Protein AF-E4Q1K4-F1 (afdb_monomer)

Solvent-accessible surface area (backbone atoms only — not comparable to full-atom values): 5728 Å² total; per-residue (Å²): 130,86,82,84,76,69,76,49,80,59,90,52,91,48,26,57,65,29,18,50,51,29,20,53,36,44,68,74,74,39,86,54,59,48,70,61,41,31,64,62,24,61,46,48,97,91,20,64,50,73,68,20,52,51,48,39,43,64,72,75,38,76,85,77,63,86,85,58,66,66,56,54,53,53,54,48,52,77,73,65,75,74,82,67,69,68,65,64,56,70,78,72,115

Mean predicted aligned error: 10.85 Å

InterPro domains:
  IPR005074 Peptidase C39, bacteriocin processing [PF03412] (5-61)

Secondary structure (DSSP, 8-state):
-------PPPSSGGGHHHHHHHHHHHHTT----HHHHHHHHT-BTTB--HHHHHHHHHHH-GGG-SSSHHHHHHHHHHHH----THHHHHT--

Sequence (93 aa):
MRRRYYCVKQHDITDCAAASIATICLQYGKEVSIAKIREIAGTDRFGTTAYGIVKVVEHFGTLLIVENLFYIIIFYYNNYGEGDQTFLNLYKA

Structure (mmCIF, N/CA/C/O backbone):
data_AF-E4Q1K4-F1
#
_entry.id   AF-E4Q1K4-F1
#
loop_
_atom_site.group_PDB
_atom_site.id
_atom_site.type_symbol
_atom_site.label_atom_id
_atom_site.label_alt_id
_atom_site.label_comp_id
_atom_site.label_asym_id
_atom_site.label_entity_id
_atom_site.label_seq_id
_atom_site.pdbx_PDB_ins_code
_atom_site.Cartn_x
_atom_site.Cartn_y
_atom_site.Cartn_z
_atom_site.occupancy
_atom_site.B_iso_or_equiv
_atom_site.auth_seq_id
_atom_site.auth_comp_id
_atom_site.auth_asym_id
_atom_site.auth_atom_id
_atom_site.pdbx_PDB_model_num
ATOM 1 N N . MET A 1 1 ? -10.784 -12.006 26.725 1.00 43.88 1 MET A N 1
AT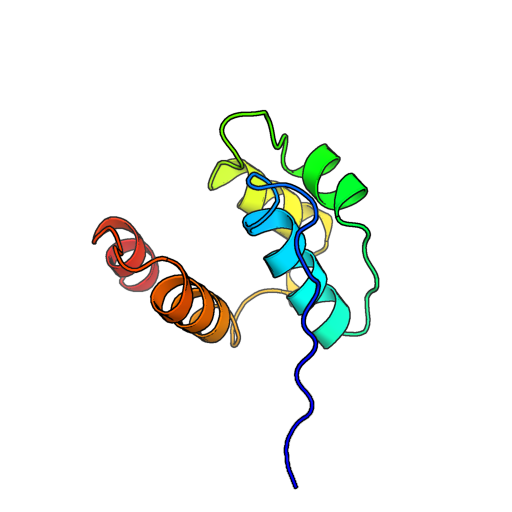OM 2 C CA . MET A 1 1 ? -11.542 -11.458 25.576 1.00 43.88 1 MET A CA 1
ATOM 3 C C . MET A 1 1 ? -10.619 -11.499 24.355 1.00 43.88 1 MET A C 1
ATOM 5 O O . MET A 1 1 ? -9.549 -10.910 24.431 1.00 43.88 1 MET A O 1
ATOM 9 N N . ARG A 1 2 ? -10.924 -12.269 23.294 1.00 49.00 2 ARG A N 1
ATOM 10 C CA . ARG A 1 2 ? -10.063 -12.310 22.089 1.00 49.00 2 ARG A CA 1
ATOM 11 C C . ARG A 1 2 ? -10.122 -10.940 21.404 1.00 49.00 2 ARG A C 1
ATOM 13 O O . ARG A 1 2 ? -11.215 -10.512 21.039 1.00 49.00 2 ARG A O 1
ATOM 20 N N . ARG A 1 3 ? -8.983 -10.255 21.243 1.00 57.59 3 ARG A N 1
ATOM 21 C CA . ARG A 1 3 ? -8.905 -9.060 20.386 1.00 57.59 3 ARG A CA 1
ATOM 22 C C . ARG A 1 3 ? -9.220 -9.501 18.954 1.00 57.59 3 ARG A C 1
ATOM 24 O O . ARG A 1 3 ? -8.627 -10.463 18.470 1.00 57.59 3 ARG A O 1
ATOM 31 N N . ARG A 1 4 ? -10.193 -8.857 18.306 1.00 66.00 4 ARG A N 1
ATOM 32 C CA . ARG A 1 4 ? -10.436 -9.051 16.872 1.00 66.00 4 ARG A CA 1
ATOM 33 C C . ARG A 1 4 ? -9.425 -8.184 16.132 1.00 66.00 4 ARG A C 1
ATOM 35 O O . ARG A 1 4 ? -9.465 -6.967 16.269 1.00 66.00 4 ARG A O 1
ATOM 42 N N . TYR A 1 5 ? -8.508 -8.825 15.422 1.00 76.00 5 TYR A N 1
ATOM 43 C CA . TYR A 1 5 ? -7.578 -8.148 14.528 1.00 76.00 5 TYR A CA 1
ATOM 44 C C . TYR A 1 5 ? -8.244 -7.988 13.168 1.00 76.00 5 TYR A C 1
ATOM 46 O O . TYR A 1 5 ? -8.889 -8.923 12.683 1.00 76.00 5 TYR A O 1
ATOM 54 N N . TYR A 1 6 ? -8.099 -6.813 12.562 1.00 79.44 6 TYR A N 1
ATOM 55 C CA . TYR A 1 6 ? -8.469 -6.645 11.165 1.00 79.44 6 TYR A CA 1
ATOM 56 C C . TYR A 1 6 ? -7.482 -7.409 10.278 1.00 79.44 6 TYR A C 1
ATOM 58 O O . TYR A 1 6 ? -6.313 -7.573 10.622 1.00 79.44 6 TYR A O 1
ATOM 66 N N . CYS A 1 7 ? -7.967 -7.911 9.148 1.00 81.88 7 CYS A N 1
ATOM 67 C CA . CYS A 1 7 ? -7.148 -8.569 8.139 1.00 81.88 7 CYS A CA 1
ATOM 68 C C . CYS A 1 7 ? -7.784 -8.314 6.776 1.00 81.88 7 CYS A C 1
ATOM 70 O O . CYS A 1 7 ? -8.882 -8.800 6.493 1.00 81.88 7 CYS A O 1
ATOM 72 N N . VAL 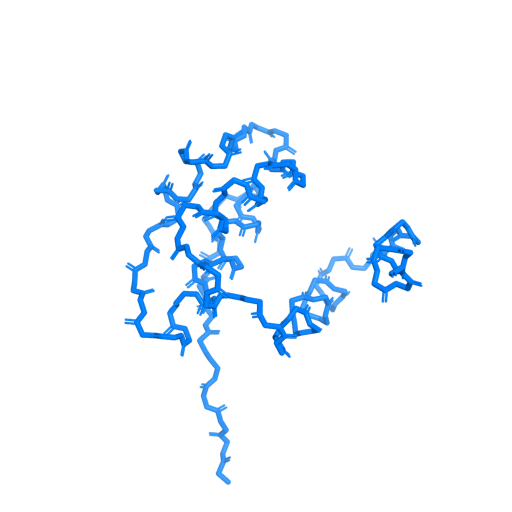A 1 8 ? -7.107 -7.521 5.952 1.00 83.06 8 VAL A N 1
ATOM 73 C CA . VAL A 1 8 ? -7.489 -7.282 4.562 1.00 83.06 8 VAL A CA 1
ATOM 74 C C . VAL A 1 8 ? -6.809 -8.345 3.706 1.00 83.06 8 VAL A C 1
ATOM 76 O O . VAL A 1 8 ? -5.590 -8.499 3.745 1.00 83.06 8 VAL A O 1
ATOM 79 N N . LYS A 1 9 ? -7.598 -9.106 2.944 1.00 84.56 9 LYS A N 1
ATOM 80 C CA . LYS A 1 9 ? -7.066 -10.136 2.045 1.00 84.56 9 LYS A CA 1
ATOM 81 C C . LYS A 1 9 ? -6.483 -9.486 0.793 1.00 84.56 9 LYS A C 1
ATOM 83 O O . LYS A 1 9 ? -7.121 -8.619 0.202 1.00 84.56 9 LYS A O 1
ATOM 88 N N . GLN A 1 10 ? -5.301 -9.932 0.378 1.00 86.69 10 GLN A N 1
ATOM 89 C CA . GLN A 1 10 ? -4.732 -9.547 -0.913 1.00 86.69 10 GLN A CA 1
ATOM 90 C C . GLN A 1 10 ? -5.548 -10.154 -2.064 1.00 86.69 10 GLN A C 1
ATOM 92 O O . GLN A 1 10 ? -6.046 -11.277 -1.950 1.00 86.69 10 GLN A O 1
ATOM 97 N N . HIS A 1 11 ? -5.687 -9.408 -3.160 1.00 84.31 11 HIS A N 1
ATOM 98 C CA . HIS A 1 11 ? -6.364 -9.873 -4.376 1.00 84.31 11 HIS A CA 1
ATOM 99 C C . HIS A 1 11 ? -5.369 -10.341 -5.442 1.00 84.31 11 HIS A C 1
ATOM 101 O O . HIS A 1 11 ? -5.662 -11.280 -6.176 1.00 84.31 11 HIS A O 1
ATOM 107 N N . ASP A 1 12 ? -4.191 -9.718 -5.486 1.00 88.88 12 ASP A N 1
ATOM 108 C CA . ASP A 1 12 ? -3.070 -10.068 -6.356 1.00 88.88 12 ASP A CA 1
ATOM 109 C C . ASP A 1 12 ? -1.875 -10.563 -5.520 1.00 88.88 12 ASP A C 1
ATOM 111 O O . ASP A 1 12 ? -1.749 -10.239 -4.333 1.00 88.88 12 ASP A O 1
ATOM 115 N N . ILE A 1 13 ? -0.964 -11.321 -6.131 1.00 86.94 13 ILE A N 1
ATOM 116 C CA . ILE A 1 13 ? 0.301 -11.724 -5.505 1.00 86.94 13 ILE A CA 1
ATOM 117 C C . ILE A 1 13 ? 1.159 -10.501 -5.150 1.00 86.94 13 ILE A C 1
ATOM 119 O O . ILE A 1 13 ? 1.827 -10.498 -4.118 1.00 86.94 13 ILE A O 1
ATOM 123 N N . THR A 1 14 ? 1.074 -9.426 -5.941 1.00 88.38 14 THR A N 1
ATOM 124 C CA . THR A 1 14 ? 1.843 -8.186 -5.734 1.00 88.38 14 THR A CA 1
ATOM 125 C C . THR A 1 14 ? 1.295 -7.292 -4.619 1.00 88.38 14 THR A C 1
ATOM 127 O O . THR A 1 14 ? 1.940 -6.315 -4.235 1.00 88.38 14 THR A O 1
ATOM 130 N N . ASP A 1 15 ? 0.110 -7.604 -4.087 1.00 88.88 15 ASP A N 1
ATOM 131 C CA . ASP A 1 15 ? -0.630 -6.729 -3.169 1.00 88.88 15 ASP A CA 1
ATOM 132 C C . ASP A 1 15 ? -0.293 -6.942 -1.696 1.00 88.88 15 ASP A C 1
ATOM 134 O O . ASP A 1 15 ? -0.948 -6.360 -0.833 1.00 88.88 15 ASP A O 1
ATOM 138 N N . CYS A 1 16 ? 0.722 -7.742 -1.371 1.00 85.62 16 CYS A N 1
ATOM 139 C CA . CYS A 1 16 ? 1.079 -8.035 0.017 1.00 85.62 16 CYS A CA 1
ATOM 140 C C . CYS A 1 16 ? 1.341 -6.754 0.839 1.00 85.62 16 CYS A C 1
ATOM 142 O O . CYS A 1 16 ? 0.825 -6.612 1.953 1.00 85.62 16 CYS A O 1
ATOM 144 N N . ALA A 1 17 ? 2.057 -5.778 0.270 1.00 84.06 17 ALA A N 1
ATOM 145 C CA . ALA A 1 17 ? 2.321 -4.489 0.908 1.00 84.06 17 ALA A CA 1
ATOM 146 C C . ALA A 1 17 ? 1.044 -3.641 1.037 1.00 84.06 17 ALA A C 1
ATOM 148 O O . ALA A 1 17 ? 0.751 -3.110 2.109 1.00 84.06 17 ALA A O 1
ATOM 149 N N . ALA A 1 18 ? 0.244 -3.563 -0.028 1.00 89.75 18 ALA A N 1
ATOM 150 C CA . ALA A 1 18 ? -0.986 -2.778 -0.044 1.00 89.75 18 ALA A CA 1
ATOM 151 C C . ALA A 1 18 ? -2.047 -3.325 0.927 1.00 89.75 18 ALA A C 1
ATOM 153 O O . ALA A 1 18 ? -2.663 -2.559 1.664 1.00 89.75 18 ALA A O 1
ATOM 154 N N . ALA A 1 19 ? -2.212 -4.647 0.995 1.00 87.75 19 ALA A N 1
ATOM 155 C CA . ALA A 1 19 ? -3.112 -5.315 1.932 1.00 87.75 19 ALA A CA 1
ATOM 156 C C . ALA A 1 19 ? -2.658 -5.148 3.393 1.00 87.75 19 ALA A C 1
ATOM 158 O O . ALA A 1 19 ? -3.484 -4.930 4.284 1.00 87.75 19 ALA A O 1
ATOM 159 N N . SER A 1 20 ? -1.344 -5.186 3.641 1.00 86.75 20 SER A N 1
ATOM 160 C CA . SER A 1 20 ? -0.782 -4.936 4.972 1.00 86.75 20 SER A CA 1
ATOM 161 C C . SER A 1 20 ? -1.079 -3.510 5.430 1.00 86.75 20 SER A C 1
ATOM 163 O O . SER A 1 20 ? -1.611 -3.311 6.519 1.00 86.75 20 SER A O 1
ATOM 165 N N . ILE A 1 21 ? -0.830 -2.516 4.575 1.00 86.62 21 ILE A N 1
ATOM 166 C CA . ILE A 1 21 ? -1.112 -1.113 4.894 1.00 86.62 21 ILE A CA 1
ATOM 167 C C . ILE A 1 21 ? -2.614 -0.887 5.090 1.00 86.62 21 ILE A C 1
ATOM 169 O O . ILE A 1 21 ? -3.003 -0.277 6.082 1.00 86.62 21 ILE A O 1
ATOM 173 N N . ALA A 1 22 ? -3.465 -1.4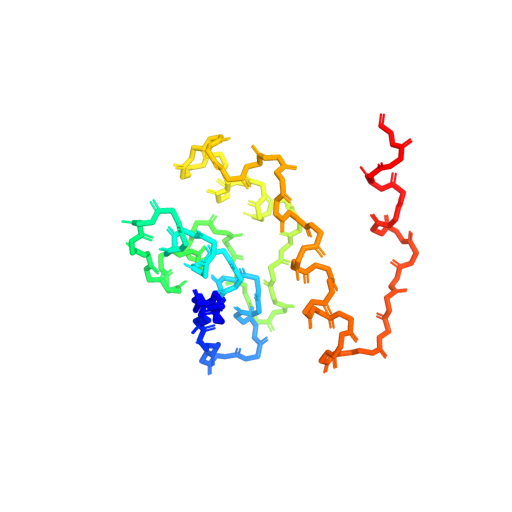42 4.220 1.00 88.75 22 ALA A N 1
ATOM 174 C CA . ALA A 1 22 ? -4.920 -1.361 4.365 1.00 88.75 22 ALA A CA 1
ATOM 175 C C . ALA A 1 22 ? -5.397 -1.946 5.703 1.00 88.75 22 ALA A C 1
ATOM 177 O O . ALA A 1 22 ? -6.262 -1.370 6.360 1.00 88.75 22 ALA A O 1
ATOM 178 N N . THR A 1 23 ? -4.797 -3.057 6.141 1.00 85.06 23 THR A N 1
ATOM 179 C CA . THR A 1 23 ? -5.091 -3.680 7.437 1.00 85.06 23 THR A CA 1
ATOM 180 C C . THR A 1 23 ? -4.747 -2.758 8.602 1.00 85.06 23 THR A C 1
ATOM 182 O O . THR A 1 23 ? -5.550 -2.610 9.524 1.00 85.06 23 THR A O 1
ATOM 185 N N . ILE A 1 24 ? -3.582 -2.106 8.559 1.00 82.62 24 ILE A N 1
ATOM 186 C CA . ILE A 1 24 ? -3.174 -1.156 9.600 1.00 82.62 24 ILE A CA 1
ATOM 187 C C . ILE A 1 24 ? -4.109 0.052 9.588 1.00 82.62 24 ILE A C 1
ATOM 189 O O . ILE A 1 24 ? -4.633 0.418 10.635 1.00 82.62 24 ILE A O 1
ATOM 193 N N . CYS A 1 25 ? -4.377 0.644 8.420 1.00 85.00 25 CYS A N 1
ATOM 194 C CA . CYS A 1 25 ? -5.311 1.761 8.303 1.00 85.00 25 CYS A CA 1
ATOM 195 C C . CYS A 1 25 ? -6.674 1.404 8.916 1.00 85.00 25 CYS A C 1
ATOM 197 O O . CYS A 1 25 ? -7.197 2.174 9.722 1.00 85.00 25 CYS A O 1
ATOM 199 N N . LEU A 1 26 ? -7.193 0.206 8.631 1.00 84.88 26 LEU A N 1
ATOM 200 C CA . LEU A 1 26 ? -8.466 -0.270 9.166 1.00 84.88 26 LEU A CA 1
ATOM 201 C C . LEU A 1 26 ? -8.427 -0.473 10.689 1.00 84.88 26 LEU A C 1
ATOM 203 O O . LEU A 1 26 ? -9.394 -0.148 11.377 1.00 84.88 26 LEU A O 1
ATOM 207 N N . GLN A 1 27 ? -7.294 -0.921 11.238 1.00 82.12 27 GLN A N 1
ATOM 208 C CA . GLN A 1 27 ? -7.073 -1.016 12.686 1.00 82.12 27 GLN A CA 1
ATOM 209 C C . GLN A 1 27 ? -7.156 0.349 13.388 1.00 82.12 27 GLN A C 1
ATOM 211 O O . GLN A 1 27 ? -7.612 0.413 14.529 1.00 82.12 27 GLN A O 1
ATOM 216 N N . TYR A 1 28 ? -6.781 1.428 12.698 1.00 80.25 28 TYR A N 1
ATOM 217 C CA . TYR A 1 28 ? -6.930 2.811 13.163 1.00 80.25 28 TYR A CA 1
ATOM 218 C C . TYR A 1 28 ? -8.251 3.469 12.715 1.00 80.25 28 TYR A C 1
ATOM 220 O O . TYR A 1 28 ? -8.418 4.677 12.864 1.00 80.25 28 TYR A O 1
ATOM 228 N N . GLY A 1 29 ? -9.204 2.695 12.180 1.00 83.44 29 GLY A N 1
ATOM 229 C CA . GLY A 1 29 ? -10.527 3.185 11.780 1.00 83.44 29 GLY A CA 1
ATOM 230 C C . GLY A 1 29 ? -10.564 3.921 10.437 1.00 83.44 29 GLY A C 1
ATOM 231 O O . GLY A 1 29 ? -11.548 4.596 10.144 1.00 83.44 29 GLY A O 1
ATOM 232 N N . LYS A 1 30 ? -9.516 3.803 9.614 1.00 86.00 30 LYS A N 1
ATOM 233 C CA . LYS A 1 30 ? -9.434 4.404 8.278 1.00 86.00 30 L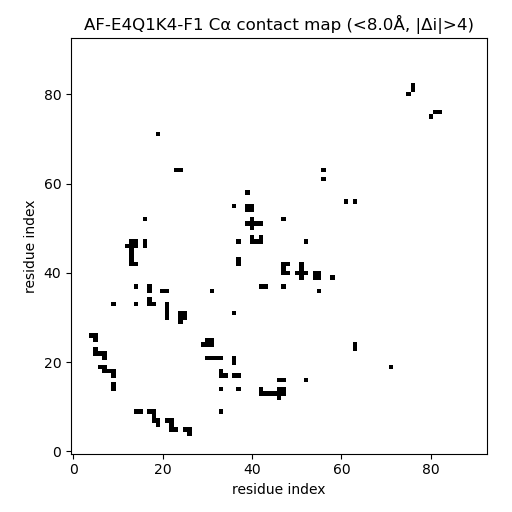YS A CA 1
ATOM 234 C C . LYS A 1 30 ? -9.531 3.325 7.206 1.00 86.00 30 LYS A C 1
ATOM 236 O O . LYS A 1 30 ? -8.594 2.562 6.991 1.00 86.00 30 LYS A O 1
ATOM 241 N N . GLU A 1 31 ? -10.652 3.278 6.501 1.00 89.62 31 GLU A N 1
ATOM 242 C CA . GLU A 1 31 ? -10.822 2.355 5.381 1.00 89.62 31 GLU A CA 1
ATOM 243 C C . GLU A 1 31 ? -10.145 2.915 4.122 1.00 89.62 31 GLU A C 1
ATOM 245 O O . GLU A 1 31 ? -10.418 4.037 3.691 1.00 89.62 31 GLU A O 1
ATOM 250 N N . VAL A 1 32 ? -9.220 2.144 3.549 1.00 90.12 32 VAL A N 1
ATOM 251 C CA . VAL A 1 32 ? -8.481 2.506 2.334 1.00 90.12 32 VAL A CA 1
ATOM 252 C C . VAL A 1 32 ? -8.481 1.306 1.399 1.00 90.12 32 VAL A C 1
ATOM 254 O O . VAL A 1 32 ? -8.193 0.185 1.818 1.00 90.12 32 VAL A O 1
ATOM 257 N N . SER A 1 33 ? -8.793 1.532 0.123 1.00 92.50 33 SER A N 1
ATOM 258 C CA . SER A 1 33 ? -8.772 0.463 -0.872 1.00 92.50 33 SER A CA 1
ATOM 259 C C . SER A 1 33 ? -7.340 0.066 -1.242 1.00 92.50 33 SER A C 1
ATOM 261 O O . SER A 1 33 ? -6.446 0.909 -1.349 1.00 92.50 33 SER A O 1
ATOM 263 N N . ILE A 1 34 ? -7.136 -1.226 -1.519 1.00 92.19 34 ILE A N 1
ATOM 264 C CA . ILE A 1 34 ? -5.858 -1.754 -2.024 1.00 92.19 34 ILE A CA 1
ATOM 265 C C . ILE A 1 34 ? -5.431 -1.005 -3.292 1.00 92.19 34 ILE A C 1
ATOM 267 O O . ILE A 1 34 ? -4.274 -0.615 -3.410 1.00 92.19 34 ILE A O 1
ATOM 271 N N . ALA A 1 35 ? -6.369 -0.726 -4.203 1.00 94.31 35 ALA A N 1
ATOM 272 C CA . ALA A 1 35 ? -6.096 0.006 -5.438 1.00 94.31 35 ALA A CA 1
ATOM 273 C C . ALA A 1 35 ? -5.509 1.405 -5.184 1.00 94.31 35 ALA A C 1
ATOM 275 O O . ALA A 1 35 ? -4.555 1.796 -5.854 1.00 94.31 35 ALA A O 1
ATOM 276 N N . LYS A 1 36 ? -6.020 2.135 -4.180 1.00 93.25 36 LYS A N 1
ATOM 277 C CA . LYS A 1 36 ? -5.491 3.459 -3.830 1.00 93.25 36 LYS A CA 1
ATOM 278 C C . LYS A 1 36 ? -4.064 3.370 -3.300 1.00 93.25 36 LYS A C 1
ATOM 280 O O . LYS A 1 36 ? -3.224 4.196 -3.641 1.00 93.25 36 LYS A O 1
ATOM 285 N N . ILE A 1 37 ? -3.781 2.352 -2.491 1.00 92.25 37 ILE A N 1
ATOM 286 C CA . ILE A 1 37 ? -2.435 2.130 -1.963 1.00 92.25 37 ILE A CA 1
ATOM 287 C C . ILE A 1 37 ? -1.475 1.744 -3.090 1.00 92.25 37 ILE A C 1
ATOM 289 O O . ILE A 1 37 ? -0.388 2.305 -3.146 1.00 92.25 37 ILE A O 1
ATOM 293 N N . ARG A 1 38 ? -1.883 0.872 -4.023 1.00 94.62 38 ARG A N 1
ATOM 294 C CA . ARG A 1 38 ? -1.079 0.507 -5.205 1.00 94.62 38 ARG A CA 1
ATOM 295 C C . ARG A 1 38 ? -0.711 1.725 -6.049 1.00 94.62 38 ARG A C 1
ATOM 297 O O . ARG A 1 38 ? 0.438 1.854 -6.459 1.00 94.62 38 ARG A O 1
ATOM 304 N N . GLU A 1 39 ? -1.677 2.614 -6.279 1.00 94.38 39 GLU A N 1
ATOM 305 C CA . GLU A 1 39 ? -1.484 3.852 -7.040 1.00 94.38 39 GLU A CA 1
ATOM 306 C C . GLU A 1 39 ? -0.421 4.750 -6.388 1.00 94.38 39 GLU A C 1
ATOM 308 O O . GLU A 1 39 ? 0.501 5.208 -7.058 1.00 94.38 39 GLU A O 1
ATOM 313 N N . ILE A 1 40 ? -0.507 4.958 -5.071 1.00 93.31 40 ILE A N 1
ATOM 314 C CA . ILE A 1 40 ? 0.432 5.815 -4.331 1.00 93.31 40 ILE A CA 1
ATOM 315 C C . ILE A 1 40 ? 1.811 5.152 -4.203 1.00 93.31 40 ILE A C 1
ATOM 317 O O . ILE A 1 40 ? 2.839 5.818 -4.340 1.00 93.31 40 ILE A O 1
ATOM 321 N N . ALA A 1 41 ? 1.841 3.844 -3.939 1.00 89.62 41 ALA A N 1
ATOM 322 C CA . ALA A 1 41 ? 3.075 3.088 -3.754 1.00 89.62 41 ALA A CA 1
ATOM 323 C C . ALA A 1 41 ? 3.851 2.888 -5.062 1.00 89.62 41 ALA A C 1
ATOM 325 O O . ALA A 1 41 ? 5.048 2.601 -5.023 1.00 89.62 41 ALA A O 1
ATOM 326 N N . GLY A 1 42 ? 3.173 3.009 -6.208 1.00 92.69 42 GLY A N 1
ATOM 327 C CA . GLY A 1 42 ? 3.720 2.627 -7.504 1.00 92.69 42 GLY A CA 1
ATOM 328 C C . GLY A 1 42 ? 3.924 1.116 -7.612 1.00 92.69 42 GLY A C 1
ATOM 329 O O . GLY A 1 42 ? 4.936 0.680 -8.150 1.00 92.69 42 GLY A O 1
ATOM 330 N N . THR A 1 43 ? 3.003 0.322 -7.055 1.00 87.94 43 THR A N 1
ATOM 331 C CA . THR A 1 43 ? 3.063 -1.144 -7.128 1.00 87.94 43 THR A CA 1
ATOM 332 C C . THR A 1 43 ? 2.933 -1.595 -8.578 1.00 87.94 43 THR A C 1
ATOM 334 O O . THR A 1 43 ? 1.930 -1.307 -9.236 1.00 87.94 43 THR A O 1
ATOM 337 N N . ASP A 1 44 ? 3.912 -2.353 -9.053 1.00 89.94 44 ASP A N 1
ATOM 338 C CA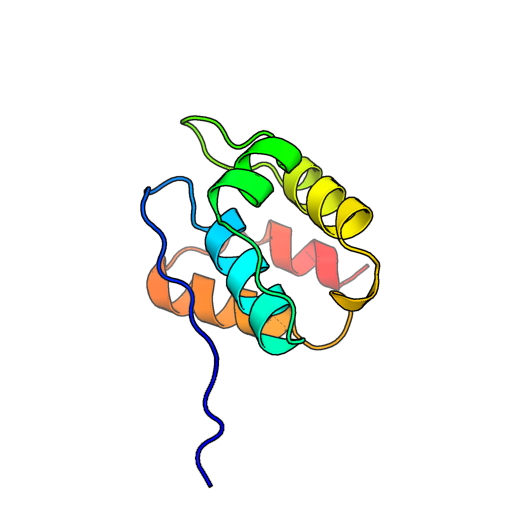 . ASP A 1 44 ? 3.915 -2.937 -10.387 1.00 89.94 44 ASP A CA 1
ATOM 339 C C . ASP A 1 44 ? 3.826 -4.472 -10.319 1.00 89.94 44 ASP A C 1
ATOM 341 O O . ASP A 1 44 ? 3.559 -5.065 -9.273 1.00 89.94 44 ASP A O 1
ATOM 345 N N . ARG A 1 45 ? 4.034 -5.131 -11.462 1.00 89.50 45 ARG A N 1
ATOM 346 C CA . ARG A 1 45 ? 4.029 -6.598 -11.593 1.00 89.50 45 ARG A CA 1
ATOM 347 C C . ARG A 1 45 ? 5.117 -7.314 -10.780 1.00 89.50 45 ARG A C 1
ATOM 349 O O . ARG A 1 45 ? 5.044 -8.530 -10.637 1.00 89.50 45 ARG A O 1
ATOM 356 N N . PHE A 1 46 ? 6.139 -6.598 -10.316 1.00 88.19 46 PHE A N 1
ATOM 357 C CA . PHE A 1 46 ? 7.217 -7.120 -9.477 1.00 88.19 46 PHE A CA 1
ATOM 358 C C . PHE A 1 46 ? 6.955 -6.873 -7.986 1.00 88.19 46 PHE A C 1
ATOM 360 O O . PHE A 1 46 ? 7.644 -7.447 -7.146 1.00 88.19 46 PHE A O 1
ATOM 367 N N . GLY A 1 47 ? 5.946 -6.068 -7.647 1.00 86.88 47 GLY A N 1
ATOM 368 C CA . GLY A 1 47 ? 5.542 -5.791 -6.276 1.00 86.88 47 GLY A CA 1
ATOM 369 C C . GLY A 1 47 ? 5.722 -4.325 -5.902 1.00 86.88 47 GLY A C 1
ATOM 370 O O . GLY A 1 47 ? 5.556 -3.421 -6.717 1.00 86.88 47 GLY A O 1
ATOM 371 N N . THR A 1 48 ? 5.999 -4.082 -4.621 1.00 85.56 48 THR A N 1
ATOM 372 C CA . THR A 1 48 ? 6.125 -2.731 -4.061 1.00 85.56 48 THR A CA 1
ATOM 373 C C . THR A 1 48 ? 7.506 -2.549 -3.451 1.00 85.56 48 THR A C 1
ATOM 375 O O . THR A 1 48 ? 7.960 -3.385 -2.674 1.00 85.56 48 THR A O 1
ATOM 378 N N . THR A 1 49 ? 8.166 -1.439 -3.769 1.00 88.12 49 THR A N 1
ATOM 379 C CA . THR A 1 49 ? 9.472 -1.105 -3.188 1.00 88.12 49 THR A CA 1
ATOM 380 C C . THR A 1 49 ? 9.324 -0.527 -1.779 1.00 88.12 49 THR A C 1
ATOM 382 O O . THR A 1 49 ? 8.298 0.066 -1.441 1.00 88.12 49 THR A O 1
ATOM 385 N N . ALA A 1 50 ? 10.376 -0.621 -0.960 1.00 82.56 50 ALA A N 1
ATOM 386 C CA . ALA A 1 50 ? 10.401 0.016 0.361 1.00 82.56 50 ALA A CA 1
ATOM 387 C C . ALA A 1 50 ? 10.152 1.535 0.278 1.00 82.56 50 ALA A C 1
ATOM 389 O O . ALA A 1 50 ? 9.421 2.092 1.091 1.00 82.56 50 ALA A O 1
ATOM 390 N N . TYR A 1 51 ? 10.687 2.194 -0.753 1.00 83.81 51 TYR A N 1
ATOM 391 C CA . TYR A 1 51 ? 10.434 3.611 -1.012 1.00 83.81 51 TYR A CA 1
ATOM 392 C C . TYR A 1 51 ? 8.954 3.901 -1.316 1.00 83.81 51 TYR A C 1
ATOM 394 O O . TYR A 1 51 ? 8.398 4.874 -0.809 1.00 83.81 51 TYR A O 1
ATOM 402 N N . GLY A 1 52 ? 8.293 3.033 -2.088 1.00 87.75 52 GLY A N 1
ATOM 403 C CA . GLY A 1 52 ? 6.850 3.111 -2.328 1.00 87.75 52 GLY A CA 1
ATOM 404 C C . GLY A 1 52 ? 6.038 3.000 -1.037 1.00 87.75 52 GLY A C 1
ATOM 405 O O . GLY A 1 52 ? 5.101 3.766 -0.829 1.00 87.75 52 GLY A O 1
ATOM 406 N N . ILE A 1 53 ? 6.439 2.112 -0.124 1.00 85.12 53 ILE A N 1
ATOM 407 C CA . ILE A 1 53 ? 5.810 1.984 1.199 1.00 85.12 53 ILE A CA 1
ATOM 408 C C . ILE A 1 53 ? 5.976 3.274 2.011 1.00 85.12 53 ILE A C 1
ATOM 410 O O . ILE A 1 53 ? 4.995 3.769 2.563 1.00 85.12 53 ILE A O 1
ATOM 414 N N . VAL A 1 54 ? 7.179 3.855 2.050 1.00 83.25 54 VAL A N 1
ATOM 415 C CA . VAL A 1 54 ? 7.429 5.127 2.753 1.00 83.25 54 VAL A CA 1
ATOM 416 C C . VAL A 1 54 ? 6.544 6.241 2.195 1.00 83.25 54 VAL A C 1
ATOM 418 O O . VAL A 1 54 ? 5.864 6.907 2.970 1.00 83.25 54 VAL A O 1
ATOM 421 N N . LYS A 1 55 ? 6.444 6.371 0.866 1.00 87.75 55 LYS A N 1
ATOM 422 C CA . LYS A 1 55 ? 5.541 7.338 0.218 1.00 87.75 55 LYS A CA 1
ATOM 423 C C . LYS A 1 55 ? 4.089 7.183 0.654 1.00 87.75 55 LYS A C 1
ATOM 425 O O . LYS A 1 55 ? 3.404 8.172 0.895 1.00 87.75 55 LYS A O 1
ATOM 430 N N . VAL A 1 56 ? 3.604 5.947 0.742 1.00 88.62 56 VAL A N 1
ATOM 431 C CA . VAL A 1 56 ? 2.238 5.664 1.197 1.00 88.62 56 VAL A CA 1
ATOM 432 C C . VAL A 1 56 ? 2.043 6.110 2.642 1.00 88.62 56 VAL A C 1
ATOM 434 O O . VAL A 1 56 ? 1.029 6.725 2.967 1.00 88.62 56 VAL A O 1
ATOM 437 N N . VAL A 1 57 ? 3.010 5.820 3.510 1.00 83.25 57 VAL A N 1
ATOM 438 C CA . VAL A 1 57 ? 2.954 6.199 4.924 1.00 83.25 57 VAL A CA 1
ATOM 439 C C . VAL A 1 57 ? 3.002 7.720 5.091 1.00 83.25 57 VAL A C 1
ATOM 441 O O . VAL A 1 57 ? 2.194 8.272 5.834 1.00 83.25 57 VAL A O 1
ATOM 444 N N . GLU A 1 58 ? 3.871 8.408 4.350 1.00 84.38 58 GLU A N 1
ATOM 445 C CA . GLU A 1 58 ? 3.916 9.874 4.296 1.00 84.38 58 GLU A CA 1
ATOM 446 C C . GLU A 1 58 ? 2.584 10.460 3.811 1.00 84.38 58 GLU A C 1
ATOM 448 O O . GLU A 1 58 ? 2.079 11.418 4.393 1.00 84.38 58 GLU A O 1
ATOM 453 N N . HIS A 1 59 ? 1.970 9.849 2.793 1.00 86.19 59 HIS A N 1
ATOM 454 C CA . HIS A 1 59 ? 0.691 10.293 2.242 1.00 86.19 59 HIS A CA 1
ATOM 455 C C . HIS A 1 59 ? -0.477 10.118 3.223 1.00 86.19 59 HIS A C 1
ATOM 457 O O . HIS A 1 59 ? -1.345 10.985 3.324 1.00 86.19 59 HIS A O 1
ATOM 463 N N . PHE A 1 60 ? -0.534 8.994 3.944 1.00 79.69 60 PHE A N 1
ATOM 464 C CA . PHE A 1 60 ? -1.624 8.7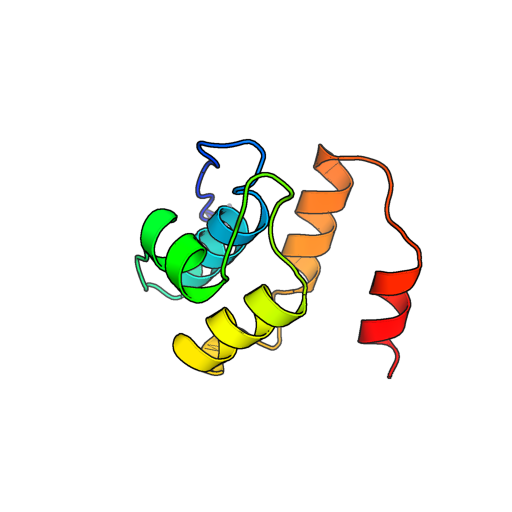17 4.883 1.00 79.69 60 PHE A CA 1
ATOM 465 C C . PHE A 1 60 ? -1.411 9.299 6.286 1.00 79.69 60 PHE A C 1
ATOM 467 O O . PHE A 1 60 ? -2.378 9.324 7.057 1.00 79.69 60 PHE A O 1
ATOM 474 N N . GLY A 1 61 ? -0.219 9.832 6.566 1.00 68.31 61 GLY A N 1
ATOM 475 C CA . GLY A 1 61 ? 0.148 10.515 7.800 1.00 68.31 61 GLY A CA 1
ATOM 476 C C . GLY A 1 61 ? 0.793 9.588 8.835 1.00 68.31 61 GLY A C 1
ATOM 477 O O . GLY A 1 61 ? 0.440 8.417 8.970 1.00 68.31 61 GLY A O 1
ATOM 478 N N . THR A 1 62 ? 1.711 10.160 9.618 1.00 53.97 62 THR A N 1
ATOM 479 C CA . THR A 1 62 ? 2.570 9.572 10.671 1.00 53.97 62 THR A CA 1
ATOM 480 C C . THR A 1 62 ? 1.861 8.824 11.812 1.00 53.97 62 THR A C 1
ATOM 482 O O . THR A 1 62 ? 2.522 8.341 12.724 1.00 53.97 62 THR A O 1
ATOM 485 N N . LEU A 1 63 ? 0.539 8.645 11.762 1.00 51.41 63 LEU A N 1
ATOM 486 C CA . LEU A 1 63 ? -0.232 7.834 12.717 1.00 51.41 63 LEU A CA 1
ATOM 487 C C . LEU A 1 63 ? -0.015 6.314 12.561 1.00 51.41 63 LEU A C 1
ATOM 489 O O . LEU A 1 63 ? -0.496 5.544 13.388 1.00 51.41 63 LEU A O 1
ATOM 493 N N . LEU A 1 64 ? 0.697 5.875 11.516 1.00 52.16 64 LEU A N 1
ATOM 494 C CA . LEU A 1 64 ? 0.945 4.459 11.196 1.00 52.16 64 LEU A CA 1
ATOM 495 C C . LEU A 1 64 ? 2.236 3.876 11.803 1.00 52.16 64 LEU A C 1
ATOM 497 O O . LEU A 1 64 ? 2.471 2.673 11.701 1.00 52.16 64 LEU A O 1
ATOM 501 N N . ILE A 1 65 ? 3.067 4.696 12.440 1.00 60.41 65 ILE A N 1
ATOM 502 C CA . ILE A 1 65 ? 4.346 4.303 13.048 1.00 60.41 65 ILE A CA 1
ATOM 503 C C . ILE A 1 65 ? 4.191 4.733 14.513 1.00 60.41 65 ILE A C 1
ATOM 505 O O . ILE A 1 65 ? 3.864 5.884 14.756 1.00 60.41 65 ILE A O 1
ATOM 509 N N . VAL A 1 66 ? 4.228 3.876 15.538 1.00 45.91 66 VAL A N 1
ATOM 510 C CA . VAL A 1 66 ? 5.477 3.257 16.005 1.00 45.91 66 VAL A CA 1
ATOM 511 C C . VAL A 1 66 ? 5.290 1.887 16.690 1.00 45.91 66 VAL A C 1
ATOM 513 O O . VAL A 1 66 ? 6.275 1.195 16.906 1.00 45.91 66 VAL A O 1
ATOM 516 N N . GLU A 1 67 ? 4.074 1.418 16.999 1.00 47.53 67 GLU A N 1
ATOM 517 C CA . GLU A 1 67 ? 3.934 0.200 17.835 1.00 47.53 67 GLU A CA 1
ATOM 518 C C . GLU A 1 67 ? 3.588 -1.100 17.087 1.00 47.53 67 GLU A C 1
ATOM 520 O O . GLU A 1 67 ? 3.743 -2.184 17.645 1.00 47.53 67 GLU A O 1
ATOM 525 N N . ASN A 1 68 ? 3.158 -1.041 15.820 1.00 50.38 68 ASN A N 1
ATOM 526 C CA . ASN A 1 68 ? 2.586 -2.214 15.135 1.00 50.38 68 ASN A CA 1
ATOM 527 C C . ASN A 1 68 ? 3.403 -2.774 13.957 1.00 50.38 68 ASN A C 1
ATOM 529 O O . ASN A 1 68 ? 2.992 -3.779 13.372 1.00 50.38 68 ASN A O 1
ATOM 533 N N . LEU A 1 69 ? 4.584 -2.220 13.641 1.00 51.25 69 LEU A N 1
ATOM 534 C CA . LEU A 1 69 ? 5.452 -2.790 12.594 1.00 51.25 69 LEU A CA 1
ATOM 535 C C . LEU A 1 69 ? 5.912 -4.222 12.941 1.00 51.25 69 LEU A C 1
ATOM 537 O O . LEU A 1 69 ? 6.101 -5.054 12.057 1.00 51.25 69 LEU A O 1
ATOM 541 N N . PHE A 1 70 ? 5.985 -4.544 14.237 1.00 53.03 70 PHE A N 1
ATOM 542 C CA . PHE A 1 70 ? 6.323 -5.879 14.737 1.00 53.03 70 PHE A CA 1
ATOM 543 C C . PHE A 1 70 ? 5.307 -6.954 14.306 1.00 53.03 70 PHE A C 1
ATOM 545 O O . PHE A 1 70 ? 5.676 -8.093 14.027 1.00 53.03 70 PHE A O 1
ATOM 552 N N . TYR A 1 71 ? 4.023 -6.593 14.191 1.00 53.09 71 TYR A N 1
ATOM 553 C CA . TYR A 1 71 ? 2.958 -7.535 13.830 1.00 53.09 71 TYR A CA 1
ATOM 554 C C . TYR A 1 71 ? 2.966 -7.879 12.335 1.00 53.09 71 TYR A C 1
ATOM 556 O O . TYR A 1 71 ? 2.670 -9.011 11.955 1.00 53.09 71 TYR A O 1
ATOM 564 N N . ILE A 1 72 ? 3.360 -6.921 11.492 1.00 54.97 72 ILE A N 1
ATOM 565 C CA . ILE A 1 72 ? 3.504 -7.112 10.043 1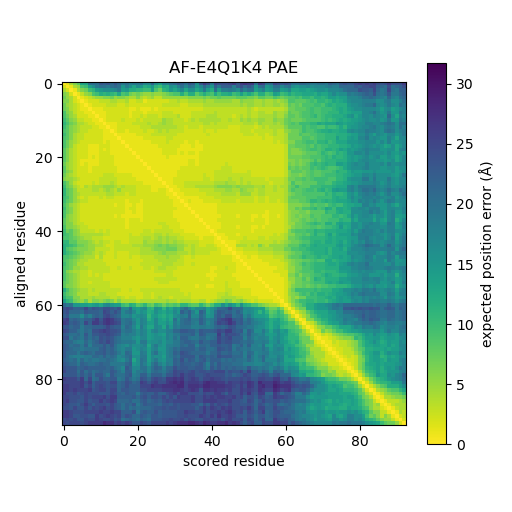.00 54.97 72 ILE A CA 1
ATOM 566 C C . ILE A 1 72 ? 4.651 -8.084 9.764 1.00 54.97 72 ILE A C 1
ATOM 568 O O . ILE A 1 72 ? 4.491 -8.997 8.962 1.00 54.97 72 ILE A O 1
ATOM 572 N N . ILE A 1 73 ? 5.769 -7.947 10.485 1.00 54.25 73 ILE A N 1
ATOM 573 C CA . ILE A 1 73 ? 6.926 -8.846 10.368 1.00 54.25 73 ILE A CA 1
ATOM 574 C C . ILE A 1 73 ? 6.549 -10.274 10.787 1.00 54.25 73 ILE A C 1
ATOM 576 O O . ILE A 1 73 ? 6.862 -11.215 10.061 1.00 54.25 73 ILE A O 1
ATOM 580 N N . ILE A 1 74 ? 5.822 -10.451 11.900 1.00 52.03 74 ILE A N 1
ATOM 581 C CA . ILE A 1 74 ? 5.362 -11.778 12.349 1.00 52.03 74 ILE A CA 1
ATOM 582 C C . ILE A 1 74 ? 4.364 -12.399 11.362 1.00 52.03 74 ILE A C 1
ATOM 584 O O . ILE A 1 74 ? 4.445 -13.598 11.094 1.00 52.03 74 ILE A O 1
ATOM 588 N N . PHE A 1 75 ? 3.438 -11.621 10.793 1.00 53.84 75 PHE A N 1
ATOM 589 C CA . PHE A 1 75 ? 2.505 -12.137 9.789 1.00 53.84 75 PHE A CA 1
ATOM 590 C C . PHE A 1 75 ? 3.224 -12.543 8.494 1.00 53.84 75 PHE A C 1
ATOM 592 O O . PHE A 1 75 ? 2.926 -13.600 7.936 1.00 53.84 75 PHE A O 1
ATOM 599 N N . TYR A 1 76 ? 4.199 -11.749 8.047 1.00 53.12 76 TYR A N 1
ATOM 600 C CA . TYR A 1 76 ? 4.978 -12.038 6.843 1.00 53.12 76 TYR A CA 1
ATOM 601 C C . TYR A 1 76 ? 5.864 -13.283 7.022 1.00 53.12 76 TYR A C 1
ATOM 603 O O . TYR A 1 76 ? 5.834 -14.181 6.180 1.00 53.12 76 TYR A O 1
ATOM 611 N N . TYR A 1 77 ? 6.567 -13.405 8.157 1.00 48.84 77 TYR A N 1
ATOM 612 C CA . TYR A 1 77 ? 7.388 -14.582 8.481 1.00 48.84 77 TYR A CA 1
ATOM 613 C C . TYR A 1 77 ? 6.568 -15.878 8.551 1.00 48.84 77 TYR A C 1
ATOM 615 O O . TYR A 1 77 ? 7.002 -16.900 8.026 1.00 48.84 77 TYR A O 1
ATOM 623 N N . ASN A 1 78 ? 5.377 -15.843 9.162 1.00 45.78 78 ASN A N 1
ATOM 624 C CA . ASN A 1 78 ? 4.538 -17.037 9.320 1.00 45.78 78 ASN A CA 1
ATOM 625 C C . ASN A 1 78 ? 3.864 -17.511 8.020 1.00 45.78 78 ASN A C 1
ATOM 627 O O . ASN A 1 78 ? 3.410 -18.650 7.978 1.00 45.78 78 ASN A O 1
ATOM 631 N N . ASN A 1 79 ? 3.777 -16.670 6.981 1.00 46.84 79 ASN A N 1
ATOM 632 C CA . ASN A 1 79 ? 3.119 -17.033 5.719 1.00 46.84 79 ASN A CA 1
ATOM 633 C C . ASN A 1 79 ? 4.087 -17.272 4.547 1.00 46.84 79 ASN A C 1
ATOM 635 O O . ASN A 1 79 ? 3.708 -17.987 3.625 1.00 46.84 79 ASN A O 1
ATOM 639 N N . TYR A 1 80 ? 5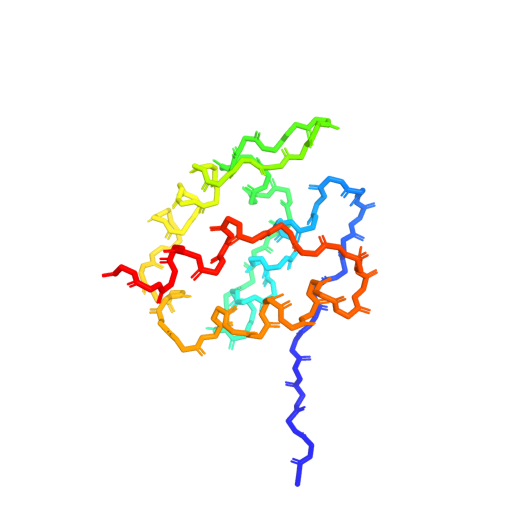.302 -16.707 4.562 1.00 50.50 80 TYR A N 1
ATOM 640 C CA . TYR A 1 80 ? 6.200 -16.739 3.392 1.00 50.50 80 TYR A CA 1
ATOM 641 C C . TYR A 1 80 ? 7.634 -17.214 3.654 1.00 50.50 80 TYR A C 1
ATOM 643 O O . TYR A 1 80 ? 8.390 -17.315 2.698 1.00 50.50 80 TYR A O 1
ATOM 651 N N . GLY A 1 81 ? 7.998 -17.550 4.898 1.00 45.22 81 GLY A N 1
ATOM 652 C CA . GLY A 1 81 ? 9.132 -18.429 5.204 1.00 45.22 81 GLY A CA 1
ATOM 653 C C . GLY A 1 81 ? 10.424 -18.211 4.409 1.00 45.22 81 GLY A C 1
ATOM 654 O O . GLY A 1 81 ? 10.880 -19.157 3.794 1.00 45.22 81 GLY A O 1
ATOM 655 N N . GLU A 1 82 ? 10.999 -17.007 4.427 1.00 46.41 82 GLU A N 1
ATOM 656 C CA . GLU A 1 82 ? 12.435 -16.736 4.221 1.00 46.41 82 GLU A CA 1
ATOM 657 C C . GLU A 1 82 ? 12.657 -15.232 4.434 1.00 46.41 82 GLU A C 1
ATOM 659 O O . GLU A 1 82 ? 12.367 -14.396 3.580 1.00 46.41 82 GLU A O 1
ATOM 664 N N . GLY A 1 83 ? 13.067 -14.853 5.645 1.00 46.88 83 GLY A N 1
ATOM 665 C CA . GLY A 1 83 ? 13.338 -13.459 5.971 1.00 46.88 83 GLY A CA 1
ATOM 666 C C . GLY A 1 83 ? 14.789 -13.104 5.686 1.00 46.88 83 GLY A C 1
ATOM 667 O O . GLY A 1 83 ? 15.696 -13.588 6.358 1.00 46.88 83 GLY A O 1
ATOM 668 N N . ASP A 1 84 ? 14.988 -12.220 4.714 1.00 41.91 84 ASP A N 1
ATOM 669 C CA . ASP A 1 84 ? 16.255 -11.549 4.448 1.00 41.91 84 ASP A CA 1
ATOM 670 C C . ASP A 1 84 ? 16.675 -10.708 5.675 1.00 41.91 84 ASP A C 1
ATOM 672 O O . ASP A 1 84 ? 15.912 -9.887 6.202 1.00 41.91 84 ASP A O 1
ATOM 676 N N . GLN A 1 85 ? 17.913 -10.922 6.131 1.00 46.53 85 GLN A N 1
ATOM 677 C CA . GLN A 1 85 ? 18.548 -10.283 7.289 1.00 46.53 85 GLN A CA 1
ATOM 678 C C . GLN A 1 85 ? 18.554 -8.743 7.195 1.00 46.53 85 GLN A C 1
ATOM 680 O O . GLN A 1 85 ? 18.692 -8.053 8.209 1.00 46.53 85 GLN A O 1
ATOM 685 N N . THR A 1 86 ? 18.358 -8.194 5.994 1.00 43.22 86 THR A N 1
ATOM 686 C CA . THR A 1 86 ? 18.340 -6.754 5.710 1.00 43.22 86 THR A CA 1
ATOM 687 C C . THR A 1 86 ? 17.271 -5.993 6.513 1.00 43.22 86 THR A C 1
ATOM 689 O O . THR A 1 86 ? 17.525 -4.882 6.979 1.00 43.22 86 THR A O 1
ATOM 692 N N . PHE A 1 87 ? 16.104 -6.593 6.776 1.00 44.59 87 PHE A N 1
ATOM 693 C CA . PHE A 1 87 ? 15.024 -5.931 7.529 1.00 44.59 87 PHE A CA 1
ATOM 694 C C . PHE A 1 87 ? 15.297 -5.819 9.035 1.00 44.59 87 PHE A C 1
ATOM 696 O O . PHE A 1 87 ? 14.838 -4.871 9.673 1.00 44.59 87 PHE A O 1
ATOM 703 N N . LEU A 1 88 ? 16.090 -6.732 9.606 1.00 45.03 88 LEU A N 1
ATOM 704 C CA . LEU A 1 88 ? 16.482 -6.673 11.019 1.00 45.03 88 LEU A CA 1
ATOM 705 C C . LEU A 1 88 ? 17.432 -5.497 11.301 1.00 45.03 88 LEU A C 1
ATOM 707 O O . LEU A 1 88 ? 17.474 -4.984 12.418 1.00 45.03 88 LEU A O 1
ATOM 711 N N . ASN A 1 89 ? 18.184 -5.071 10.284 1.00 39.34 89 ASN A N 1
ATOM 712 C CA . ASN A 1 89 ? 19.157 -3.988 10.394 1.00 39.34 89 ASN A CA 1
ATOM 713 C C . ASN A 1 89 ? 18.509 -2.600 10.297 1.00 39.34 89 ASN A C 1
ATOM 715 O O . ASN A 1 89 ? 19.059 -1.649 10.841 1.00 39.34 89 ASN A O 1
ATOM 719 N N . LEU A 1 90 ? 17.320 -2.482 9.690 1.00 39.47 90 LEU A N 1
ATOM 720 C CA . LEU A 1 90 ? 16.573 -1.219 9.635 1.00 39.47 90 LEU A CA 1
ATOM 721 C C . LEU A 1 90 ? 15.944 -0.830 10.986 1.00 39.47 90 LEU A C 1
ATOM 723 O O . LEU A 1 90 ? 15.626 0.332 11.195 1.00 39.47 90 LEU A O 1
ATOM 727 N N . TYR A 1 91 ? 15.757 -1.797 11.892 1.00 39.16 91 TYR A N 1
ATOM 728 C CA . TYR A 1 91 ? 15.168 -1.596 13.225 1.00 39.16 91 TYR A CA 1
ATOM 729 C C . TYR A 1 91 ? 16.217 -1.484 14.347 1.00 39.16 91 TYR A C 1
ATOM 731 O O . TYR A 1 91 ? 15.862 -1.364 15.518 1.00 39.16 91 TYR A O 1
ATOM 739 N N . LYS A 1 92 ? 17.509 -1.592 14.004 1.00 36.41 92 LYS A N 1
ATOM 740 C CA . LYS A 1 92 ? 18.646 -1.504 14.938 1.00 36.41 92 LYS A CA 1
ATOM 741 C C . LYS A 1 92 ? 19.488 -0.231 14.765 1.00 36.41 92 LYS A C 1
ATOM 743 O O . LYS A 1 92 ? 20.500 -0.107 15.452 1.00 36.41 92 LYS A O 1
ATOM 748 N N . ALA A 1 93 ? 19.092 0.673 13.871 1.00 33.91 93 ALA A N 1
ATOM 749 C CA . ALA A 1 93 ? 19.640 2.024 13.749 1.00 33.91 93 ALA A CA 1
ATOM 750 C C . ALA A 1 93 ? 18.669 3.023 14.387 1.00 33.91 93 ALA A C 1
ATOM 752 O O . ALA A 1 93 ? 19.162 3.981 15.020 1.00 33.91 93 ALA A O 1
#

pLDDT: mean 71.8, std 19.36, range [33.91, 94.62]

Nearest PDB structures (foldseek):
  3k8u-assembly1_A  TM=9.626E-01  e=3.145E-05  Streptococcus mutans
  8vp9-assembly1_B  TM=9.461E-01  e=1.653E-04  Acetivibrio thermocellus ATCC 27405
  8vp5-assembly1_B  TM=9.435E-01  e=4.589E-04  Acetivibrio thermocellus ATCC 27405
  8vp9-assembly1_A  TM=9.440E-01  e=8.686E-04  Acetivibrio thermocellus ATCC 27405
  7s5j-assembly1_A  TM=8.279E-01  e=2.424E-04  Acetivibrio thermocellus ATCC 27405

Foldseek 3Di:
DDDDQFFFDDPDPQLLLLRLVQSLCVVVVHHDDSVVLCVQQVGDPVHGDPVSSVSSDVVVDPPSDDDCPVVSVVVCCVPPPDDDCVVVVVVVD

Radius of gyration: 13.13 Å; Cα contacts (8 Å, |Δi|>4): 78; chains: 1; bounding box: 31×29×37 Å

Organism: Caldicellulosiruptor owensensis (strain ATCC 700167 / DSM 13100 / OL) (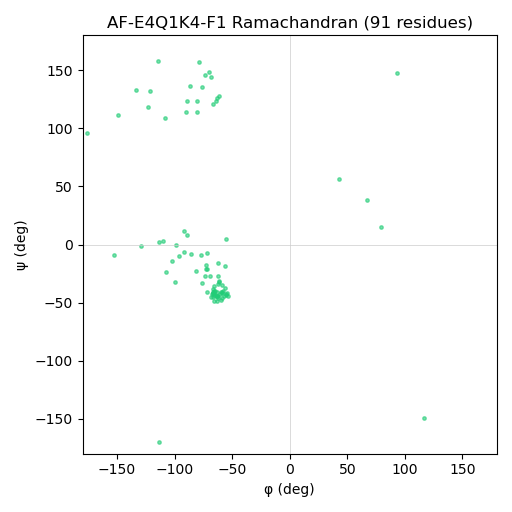NCBI:txid632518)